Protein AF-A0A0U3G9G5-F1 (afdb_monomer)

Foldseek 3Di:
DVCLVVDAADPVCNPPPPGDHDDRDDPCPCVPPQLAAAEEEEEPDDLQPLADPVLVVVLVVVVVVSVVSHYHYDYDHQPPSVLPVQLCLLQVLLVVLVVCVVCCVVPVVVDDPVVSVSSVVNVVRDPVSNVVSVVVVVVSVVVVVVVCVVGVYYRGGPDRYDDDPPVPDPD

InterPro domains:
  IPR000120 Amidase [PTHR11895] (2-165)
  IPR023631 Amidase signature domain [PF01425] (2-165)
  IPR036928 Amidase signature (AS) superfamily [G3DSA:3.90.1300.10] (1-169)
  IPR036928 Amidase signature (AS) superfamily [SSF75304] (2-167)

Mean predicted aligned error: 5.47 Å

Organism: NCBI:txid446860

pLDDT: mean 92.24, std 8.09, range [50.88, 98.44]

Solvent-accessible surface area (backbone atoms only — not comparable to full-atom values): 10074 Å² total; per-residue (Å²): 112,69,64,53,74,67,60,56,46,50,84,89,49,84,80,43,92,88,46,61,90,53,82,76,69,72,77,66,72,67,76,85,58,74,55,56,66,40,32,38,20,34,55,78,39,75,66,58,51,89,39,35,69,68,58,50,51,50,50,52,52,50,51,49,55,43,43,75,54,42,24,40,81,37,84,36,70,64,60,68,58,92,47,47,66,61,27,48,50,39,44,51,27,33,52,49,19,67,72,42,48,65,53,55,73,76,49,53,83,80,50,55,73,68,62,45,53,48,35,55,54,13,71,69,58,47,72,67,54,36,54,48,20,54,51,48,51,52,51,41,52,55,45,48,54,53,54,56,71,76,20,80,47,76,58,73,62,93,59,47,59,78,92,71,60,84,90,68,66,85,125

Nearest PDB structures (foldseek):
  4wj3-assembly2_D  TM=8.797E-01  e=1.019E-05  Pseudomonas aeruginosa PAO1
  2dc0-assembly1_B  TM=9.244E-01  e=9.983E-05  Thermus thermophilus
  2df4-assembly1_A  TM=8.812E-01  e=1.278E-04  Staphylococcus aureus
  1obi-assembly1_B  TM=7.874E-01  e=1.062E-04  Bradyrhizobium japonicum
  1obl-assembly1_B  TM=7.885E-01  e=1.968E-04  Bradyrhizobium japonicum

Secondary structure (DSSP, 8-state):
-HHHHH-S--TT-TT-TTS-------TTTTTTS--TT-EEEEESSSSSTT--HHHHHHHHHHHHHHHHTT-EEEEE--TTGGGHHHHHHHHHHHHHHHHHHHHHHH-GGGS-HHHHHHHHHHHHS-HHHHHHHHHHHHHHHHHHHHHHHH-SEE---SSSS-PPPGGG---

Structure (mmCIF, N/CA/C/O backbone):
dat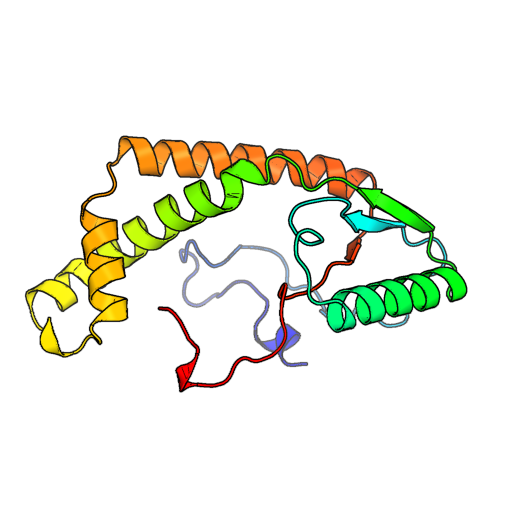a_AF-A0A0U3G9G5-F1
#
_entry.id   AF-A0A0U3G9G5-F1
#
loop_
_atom_site.group_PDB
_atom_site.id
_atom_site.type_symbol
_atom_site.label_atom_id
_atom_site.label_alt_id
_atom_site.label_comp_id
_atom_site.label_asym_id
_atom_site.label_entity_id
_atom_site.label_seq_id
_atom_site.pdbx_PDB_ins_code
_atom_site.Cartn_x
_atom_site.Cartn_y
_atom_site.Cartn_z
_atom_site.occupancy
_atom_site.B_iso_or_equiv
_atom_site.auth_seq_id
_atom_site.auth_comp_id
_atom_site.auth_asym_id
_atom_site.auth_atom_id
_atom_site.pdbx_PDB_model_num
ATOM 1 N N . MET A 1 1 ? -13.115 17.650 -4.824 1.00 71.31 1 MET A N 1
ATOM 2 C CA . MET A 1 1 ? -12.919 18.589 -5.952 1.00 71.31 1 MET A CA 1
ATOM 3 C C . MET A 1 1 ? -11.986 18.020 -7.014 1.00 71.31 1 MET A C 1
ATOM 5 O O . MET A 1 1 ? -12.471 17.806 -8.109 1.00 71.31 1 MET A O 1
ATOM 9 N N . VAL A 1 2 ? -10.709 17.710 -6.731 1.00 88.50 2 VAL A N 1
ATOM 10 C CA . VAL A 1 2 ? -9.827 17.088 -7.751 1.00 88.50 2 VAL A CA 1
ATOM 11 C C . VAL A 1 2 ? -10.194 15.624 -8.023 1.00 88.50 2 VAL A C 1
ATOM 13 O O . VAL A 1 2 ? -10.346 15.254 -9.179 1.00 88.50 2 VAL A O 1
ATOM 16 N N . LEU A 1 3 ? -10.434 14.815 -6.980 1.00 86.31 3 LEU A N 1
ATOM 17 C CA . LEU A 1 3 ? -10.861 13.415 -7.145 1.00 86.31 3 LEU A CA 1
ATOM 18 C C . LEU A 1 3 ? -12.133 13.293 -8.001 1.00 86.31 3 LEU A C 1
ATOM 20 O O . LEU A 1 3 ? -12.182 12.461 -8.892 1.00 86.31 3 LEU A O 1
ATOM 24 N N . THR A 1 4 ? -13.116 14.171 -7.787 1.00 85.12 4 THR A N 1
ATOM 25 C CA . THR A 1 4 ? -14.368 14.233 -8.562 1.00 85.12 4 THR A CA 1
ATOM 26 C C . THR A 1 4 ? -14.140 14.471 -10.055 1.00 85.12 4 THR A C 1
ATOM 28 O O . THR A 1 4 ? -14.933 14.022 -10.865 1.00 85.12 4 THR A O 1
ATOM 31 N N . ALA A 1 5 ? -13.077 15.191 -10.421 1.00 85.25 5 ALA A N 1
ATOM 32 C CA . ALA A 1 5 ? -12.756 15.484 -11.815 1.00 85.25 5 ALA A CA 1
ATOM 33 C C . ALA A 1 5 ? -11.944 14.369 -12.499 1.00 85.25 5 ALA A C 1
ATOM 35 O O . ALA A 1 5 ? -11.884 14.338 -13.723 1.00 85.25 5 ALA A O 1
ATOM 36 N N . LEU A 1 6 ? -11.284 13.503 -11.719 1.00 86.44 6 LEU A N 1
ATOM 37 C CA . LEU A 1 6 ? -10.429 12.418 -12.218 1.00 86.44 6 LEU A CA 1
ATOM 38 C C . LEU A 1 6 ? -11.108 11.045 -12.166 1.00 86.44 6 LEU A C 1
ATOM 40 O O . LEU A 1 6 ? -10.738 10.159 -12.929 1.00 86.44 6 LEU A O 1
ATOM 44 N N . ALA A 1 7 ? -12.037 10.842 -11.231 1.00 86.00 7 ALA A N 1
ATOM 45 C CA . ALA A 1 7 ? -12.759 9.589 -11.076 1.00 86.00 7 ALA A CA 1
ATOM 46 C C . ALA A 1 7 ? -13.803 9.420 -12.186 1.00 86.00 7 ALA A C 1
ATOM 48 O O . ALA A 1 7 ? -14.450 10.386 -12.578 1.00 86.00 7 ALA A O 1
ATOM 49 N N . GLY A 1 8 ? -13.980 8.180 -12.634 1.00 84.31 8 GLY A N 1
ATOM 50 C CA . GLY A 1 8 ? -14.933 7.809 -13.676 1.00 84.31 8 GLY A CA 1
ATOM 51 C C . GLY A 1 8 ? -14.285 6.922 -14.731 1.00 84.31 8 GLY A C 1
ATOM 52 O O . GLY A 1 8 ? -13.058 6.798 -14.794 1.00 84.31 8 GLY A O 1
ATOM 53 N N . HIS A 1 9 ? -15.113 6.262 -15.532 1.00 87.94 9 HIS A N 1
ATOM 54 C CA . HIS A 1 9 ? -14.643 5.516 -16.698 1.00 87.94 9 HIS A CA 1
ATOM 55 C C . HIS A 1 9 ? -14.131 6.499 -17.765 1.00 87.94 9 HIS A C 1
ATOM 57 O O . HIS A 1 9 ? -14.749 7.544 -17.952 1.00 87.94 9 HIS A O 1
ATOM 63 N N . ASP A 1 10 ? -13.029 6.198 -18.470 1.00 87.88 10 ASP A N 1
ATOM 64 C CA . ASP A 1 10 ? -12.568 7.053 -19.576 1.00 87.88 10 ASP A CA 1
ATOM 65 C C . ASP A 1 10 ? -13.352 6.701 -20.850 1.00 87.88 10 ASP A C 1
ATOM 67 O O . ASP A 1 10 ? -13.059 5.691 -21.497 1.00 87.88 10 ASP A O 1
ATOM 71 N N . PRO A 1 11 ? -14.320 7.533 -21.280 1.00 83.94 11 PRO A N 1
ATOM 72 C CA . PRO A 1 11 ? -15.117 7.232 -22.463 1.00 83.94 11 PRO A CA 1
ATOM 73 C C . PRO A 1 11 ? -14.302 7.309 -23.763 1.00 83.94 11 PRO A C 1
ATOM 75 O O . PRO A 1 11 ? -14.791 6.893 -24.814 1.00 83.94 11 PRO A O 1
ATOM 78 N N . ARG A 1 12 ? -13.089 7.880 -23.732 1.00 88.50 12 ARG A N 1
ATOM 79 C CA . ARG A 1 12 ? -12.217 8.009 -24.909 1.00 88.50 12 ARG A CA 1
ATOM 80 C C . ARG A 1 12 ? -11.388 6.758 -25.157 1.00 88.50 12 ARG A C 1
ATOM 82 O O . ARG A 1 12 ? -10.991 6.545 -26.302 1.00 88.50 12 ARG A O 1
ATOM 89 N N . ASP A 1 13 ? -11.183 5.928 -24.136 1.00 85.88 13 ASP A N 1
ATOM 90 C CA . ASP A 1 13 ? -10.605 4.595 -24.288 1.00 85.88 13 ASP A CA 1
ATOM 91 C C . ASP A 1 13 ? -11.409 3.537 -23.513 1.00 85.88 13 ASP A C 1
ATOM 93 O O . ASP A 1 13 ? -10.987 3.058 -22.460 1.00 85.88 13 ASP A O 1
ATOM 97 N N . PRO A 1 14 ? -12.561 3.100 -24.058 1.00 80.50 14 PRO A N 1
ATOM 98 C CA . PRO A 1 14 ? -13.429 2.123 -23.397 1.00 80.50 14 PRO A CA 1
ATOM 99 C C . PRO A 1 14 ? -12.802 0.735 -23.199 1.00 80.50 14 PRO A C 1
ATOM 101 O O . PRO A 1 14 ? -13.430 -0.151 -22.624 1.00 80.50 14 PRO A O 1
ATOM 104 N N . ARG A 1 15 ? -11.607 0.493 -23.753 1.00 83.19 15 ARG A N 1
ATOM 105 C CA . ARG A 1 15 ? -10.889 -0.782 -23.641 1.00 83.19 15 ARG A CA 1
ATOM 106 C C . ARG A 1 15 ? -9.643 -0.670 -22.772 1.00 83.19 15 ARG A C 1
ATOM 108 O O . ARG A 1 15 ? -8.914 -1.659 -22.692 1.00 83.19 15 ARG A O 1
ATOM 115 N N . ASP A 1 16 ? -9.404 0.481 -22.146 1.00 85.25 16 ASP A N 1
ATOM 116 C CA . ASP A 1 16 ? -8.305 0.645 -21.208 1.00 85.25 16 ASP A CA 1
ATOM 117 C C . ASP A 1 16 ? -8.488 -0.335 -20.033 1.00 85.25 16 ASP A C 1
ATOM 119 O O . ASP A 1 16 ? -9.431 -0.192 -19.250 1.00 85.25 16 ASP A O 1
ATOM 123 N N . PRO A 1 17 ? -7.604 -1.338 -19.871 1.00 80.38 17 PRO A N 1
ATOM 124 C CA . PRO A 1 17 ? -7.704 -2.294 -18.773 1.00 80.38 17 PRO A CA 1
ATOM 125 C C . PRO A 1 17 ? -7.494 -1.651 -17.391 1.00 80.38 17 PRO A C 1
ATOM 127 O O . PRO A 1 17 ? -7.803 -2.287 -16.381 1.00 80.38 17 PRO A O 1
ATOM 130 N N . ALA A 1 18 ? -6.970 -0.422 -17.327 1.00 83.00 18 ALA A N 1
ATOM 131 C CA . ALA A 1 18 ? -6.841 0.363 -16.103 1.00 83.00 18 ALA A CA 1
ATOM 132 C C . ALA A 1 18 ? -8.081 1.227 -15.799 1.00 83.00 18 ALA A C 1
ATOM 134 O O . ALA A 1 18 ? -8.193 1.750 -14.687 1.00 83.00 18 ALA A O 1
ATOM 135 N N . SER A 1 19 ? -9.036 1.338 -16.730 1.00 88.25 19 SER A N 1
ATOM 136 C CA . SER A 1 19 ? -10.287 2.071 -16.539 1.00 88.25 19 SER A CA 1
ATOM 137 C C . SER A 1 19 ? -11.436 1.116 -16.221 1.00 88.25 19 SER A C 1
ATOM 139 O O . SER A 1 19 ? -11.881 0.327 -17.052 1.00 88.25 19 SER A O 1
ATOM 141 N N . VAL A 1 20 ? -11.942 1.179 -14.991 1.00 86.62 20 VAL A N 1
ATOM 142 C CA . VAL A 1 20 ? -13.070 0.339 -14.570 1.00 86.62 20 VAL A CA 1
ATOM 143 C C . VAL A 1 20 ? -14.378 0.975 -15.031 1.00 86.62 20 VAL A C 1
ATOM 145 O O . VAL A 1 20 ? -14.689 2.095 -14.631 1.00 86.62 20 VAL A O 1
ATOM 148 N N . ASP A 1 21 ? -15.165 0.230 -15.808 1.00 85.94 21 ASP A N 1
ATOM 149 C CA . ASP A 1 21 ? -16.530 0.606 -16.185 1.00 85.94 21 ASP A CA 1
ATOM 150 C C . ASP A 1 21 ? -17.465 0.486 -14.969 1.00 85.94 21 ASP A C 1
ATOM 152 O O . ASP A 1 21 ? -18.030 -0.571 -14.667 1.00 85.94 21 ASP A O 1
ATOM 156 N N . ARG A 1 22 ? -17.542 1.571 -14.195 1.00 82.94 22 ARG A N 1
ATOM 157 C CA . ARG A 1 22 ? -18.424 1.721 -13.036 1.00 82.94 22 ARG A CA 1
ATOM 158 C C . ARG A 1 22 ? -19.088 3.100 -13.070 1.00 82.94 22 ARG A C 1
ATOM 160 O O . ARG A 1 22 ? -18.471 4.037 -13.573 1.00 82.94 22 ARG A O 1
ATOM 167 N N . PRO A 1 23 ? -20.301 3.248 -12.511 1.00 80.75 23 PRO A N 1
ATOM 168 C CA . PRO A 1 23 ? -20.962 4.544 -12.436 1.00 80.75 23 PRO A CA 1
ATOM 169 C C . PRO A 1 23 ? -20.102 5.575 -11.702 1.00 80.75 23 PRO A C 1
ATOM 171 O O . PRO A 1 23 ? -19.429 5.236 -10.723 1.00 80.75 23 PRO A O 1
ATOM 174 N N . ASP A 1 24 ? -20.176 6.829 -12.143 1.00 77.06 24 ASP A N 1
ATOM 175 C CA . ASP A 1 24 ? -19.546 7.938 -11.436 1.00 77.06 24 ASP A CA 1
ATOM 176 C C . ASP A 1 24 ? -20.151 8.072 -10.035 1.00 77.06 24 ASP A C 1
ATOM 178 O O . ASP A 1 24 ? -21.369 8.157 -9.855 1.00 77.06 24 ASP A O 1
ATOM 182 N N . GLU A 1 25 ? -19.281 8.095 -9.030 1.00 74.06 25 GLU A N 1
ATOM 183 C CA . GLU A 1 25 ? -19.653 8.312 -7.637 1.00 74.06 25 GLU A CA 1
ATOM 184 C C . GLU A 1 25 ? -19.276 9.733 -7.226 1.00 74.06 25 GLU A C 1
ATOM 186 O O . GLU A 1 25 ? -18.143 10.184 -7.427 1.00 74.06 25 GLU A O 1
ATOM 191 N N . GLU A 1 26 ? -20.210 10.444 -6.596 1.00 80.94 26 GLU A N 1
ATOM 192 C CA . GLU A 1 26 ? -19.920 11.753 -6.029 1.00 80.94 26 GLU A CA 1
ATOM 193 C C . GLU A 1 26 ? -18.977 11.592 -4.826 1.00 80.94 26 GLU A C 1
ATOM 195 O O . GLU A 1 26 ? -19.357 11.167 -3.738 1.00 80.94 26 GLU A O 1
ATOM 200 N N . SER A 1 27 ? -17.709 11.963 -5.011 1.00 79.25 27 SER A N 1
ATOM 201 C CA . SER A 1 27 ? -16.648 11.737 -4.018 1.00 79.25 27 SER A CA 1
ATOM 202 C C . SER A 1 27 ? -16.823 12.503 -2.695 1.00 79.25 27 SER A C 1
ATOM 204 O O . SER A 1 27 ? -15.984 12.394 -1.805 1.00 79.25 27 SER A O 1
ATOM 206 N N . THR A 1 28 ? -17.831 13.372 -2.596 1.00 82.12 28 THR A N 1
ATOM 207 C CA . THR A 1 28 ? -18.166 14.165 -1.403 1.00 82.12 28 THR A CA 1
ATOM 208 C C . THR A 1 28 ? -19.354 13.601 -0.631 1.00 82.12 28 THR A C 1
ATOM 210 O O . THR A 1 28 ? -19.647 14.081 0.468 1.00 82.12 28 THR A O 1
ATOM 213 N N . THR A 1 29 ? -20.037 12.585 -1.167 1.00 80.62 29 THR A N 1
ATOM 214 C CA . THR A 1 29 ? -21.111 11.900 -0.451 1.00 80.62 29 THR A CA 1
ATOM 215 C C . THR A 1 29 ? -20.571 11.333 0.863 1.00 80.62 29 THR A C 1
ATOM 217 O O . THR A 1 29 ? -19.557 10.644 0.893 1.00 80.62 29 THR A O 1
ATOM 220 N N . GLY A 1 30 ? -21.242 11.640 1.974 1.00 76.81 30 GLY A N 1
ATOM 221 C CA . GLY A 1 30 ? -20.891 11.097 3.287 1.00 76.81 30 GLY A CA 1
ATOM 222 C C . GLY A 1 30 ? -19.836 11.875 4.084 1.00 76.81 30 GLY A C 1
ATOM 223 O O . GLY A 1 30 ? -19.617 11.535 5.240 1.00 76.81 30 GLY A O 1
ATOM 224 N N . LEU A 1 31 ? -19.243 12.955 3.555 1.00 80.00 31 LEU A N 1
ATOM 225 C CA . LEU A 1 31 ? -18.229 13.743 4.289 1.00 80.00 31 LEU A CA 1
ATOM 226 C C . LEU A 1 31 ? -18.744 14.384 5.591 1.00 80.00 31 LEU A C 1
ATOM 228 O O . LEU A 1 31 ? -17.955 14.691 6.478 1.00 80.00 31 LEU A O 1
ATOM 232 N N . ALA A 1 32 ? -20.057 14.596 5.705 1.00 78.75 32 ALA A N 1
ATOM 233 C CA . ALA A 1 32 ? -20.698 15.131 6.908 1.00 78.75 32 ALA A CA 1
ATOM 234 C C . ALA A 1 32 ? -21.192 14.038 7.878 1.00 78.75 32 ALA A C 1
ATOM 236 O O . ALA A 1 32 ? -21.811 14.354 8.894 1.00 78.75 32 ALA A O 1
ATOM 237 N N . VAL A 1 33 ? -20.976 12.756 7.562 1.00 80.06 33 VAL A N 1
ATOM 238 C CA . VAL A 1 33 ? -21.407 11.645 8.417 1.00 80.06 33 VAL A CA 1
ATOM 239 C C . VAL A 1 33 ? -20.453 11.534 9.602 1.00 80.06 33 VAL A C 1
ATOM 241 O O . VAL A 1 33 ? -19.237 11.466 9.438 1.00 80.06 33 VAL A O 1
ATOM 244 N N . ALA A 1 34 ? -21.015 11.526 10.810 1.00 85.75 34 ALA A N 1
ATOM 245 C CA . ALA A 1 34 ? -20.243 11.355 12.032 1.00 85.75 34 ALA A CA 1
ATOM 246 C C . ALA A 1 34 ? -19.585 9.967 12.080 1.00 85.75 34 ALA A C 1
ATOM 248 O O . ALA A 1 34 ? -20.184 8.971 11.685 1.00 85.75 34 ALA A O 1
ATOM 249 N N . VAL A 1 35 ? -18.383 9.889 12.652 1.00 93.00 35 VAL A N 1
ATOM 250 C CA . VAL A 1 35 ? -17.626 8.631 12.811 1.00 93.00 35 VAL A CA 1
ATOM 251 C C . VAL A 1 35 ? -18.119 7.763 13.980 1.00 93.00 35 VAL A C 1
ATOM 253 O O . VAL A 1 35 ? -17.541 6.717 14.273 1.00 93.00 35 VAL A O 1
ATOM 256 N N . GLN A 1 36 ? -19.200 8.173 14.6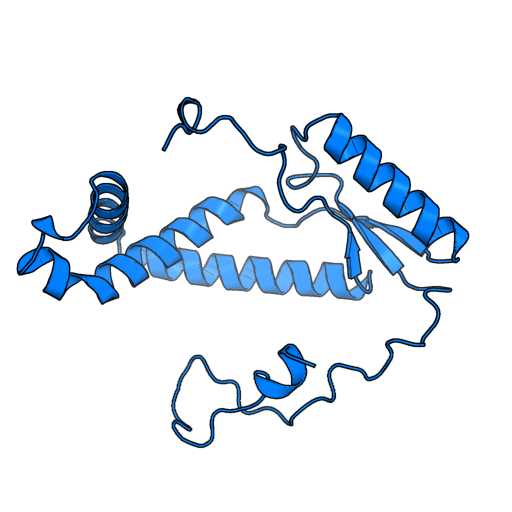49 1.00 95.81 36 GLN A N 1
ATOM 257 C CA . GLN A 1 36 ? -19.816 7.435 15.747 1.00 95.81 36 GLN A CA 1
ATOM 258 C C . GLN A 1 36 ? -20.191 6.015 15.297 1.00 95.81 36 GLN A C 1
ATOM 260 O O . GLN A 1 36 ? -20.998 5.822 14.391 1.00 95.81 36 GLN A O 1
ATOM 265 N N . GLY A 1 37 ? -19.650 5.009 15.981 1.00 95.44 37 GLY A N 1
ATOM 266 C CA . GLY A 1 37 ? -19.891 3.596 15.700 1.00 95.44 37 GLY A CA 1
ATOM 267 C C . GLY A 1 37 ? -19.044 3.000 14.572 1.00 95.44 37 GLY A C 1
ATOM 268 O O . GLY A 1 37 ? -19.080 1.779 14.423 1.00 95.44 37 GLY A O 1
ATOM 269 N N . LEU A 1 38 ? -18.262 3.808 13.842 1.00 96.62 38 LEU A N 1
ATOM 270 C CA . LEU A 1 38 ? -17.353 3.345 12.789 1.00 96.62 38 LEU A CA 1
ATOM 271 C C . LEU A 1 38 ? -16.328 2.364 13.368 1.00 96.62 38 LEU A C 1
ATOM 273 O O . LEU A 1 38 ? -15.715 2.649 14.394 1.00 96.62 38 LEU A O 1
ATOM 277 N N . ARG A 1 39 ? -16.125 1.213 12.731 1.00 98.00 39 ARG A N 1
ATOM 278 C CA . ARG A 1 39 ? -15.145 0.208 13.156 1.00 98.00 39 ARG A CA 1
ATOM 279 C C . ARG A 1 39 ? -13.795 0.536 12.526 1.00 98.00 39 ARG A C 1
ATOM 281 O O . ARG A 1 39 ? -13.603 0.337 11.328 1.00 98.00 39 ARG A O 1
ATOM 288 N N . VAL A 1 40 ? -12.869 1.042 13.328 1.00 98.31 40 VAL A N 1
ATOM 289 C CA . VAL A 1 40 ? -11.522 1.425 12.892 1.00 98.31 40 VAL A CA 1
ATOM 290 C C . VAL A 1 40 ? -10.556 0.303 13.252 1.00 98.31 40 VAL A C 1
ATOM 292 O O . VAL A 1 40 ? -10.270 0.077 14.428 1.00 98.31 40 VAL A O 1
ATOM 295 N N . GLY A 1 41 ? -10.074 -0.402 12.233 1.00 97.94 41 GLY A N 1
ATOM 296 C CA . GLY A 1 41 ? -9.046 -1.426 12.350 1.00 97.94 41 GLY A CA 1
ATOM 297 C C . GLY A 1 41 ? -7.679 -0.812 12.619 1.00 97.94 41 GLY A C 1
ATOM 298 O O . GLY A 1 41 ? -7.247 0.049 11.857 1.00 97.94 41 GLY A O 1
ATOM 299 N N . VAL A 1 42 ? -6.985 -1.259 13.661 1.00 96.88 42 VAL A N 1
ATOM 300 C CA . VAL A 1 42 ? -5.602 -0.854 13.955 1.00 96.88 42 VAL A CA 1
ATOM 301 C C . VAL A 1 42 ? -4.707 -2.089 13.852 1.00 96.88 42 VAL A C 1
ATOM 303 O O . VAL A 1 42 ? -4.897 -3.014 14.647 1.00 96.88 42 VAL A O 1
ATOM 306 N N . PRO A 1 43 ? -3.797 -2.148 12.862 1.00 95.19 43 PRO A N 1
ATOM 307 C CA . PRO A 1 43 ? -2.910 -3.286 12.672 1.00 95.19 43 PRO A CA 1
ATOM 308 C C . PRO A 1 43 ? -1.991 -3.527 13.869 1.00 95.19 43 PRO A C 1
ATOM 310 O O . PRO A 1 43 ? -1.522 -2.569 14.479 1.00 95.19 43 PRO A O 1
ATOM 313 N N . ASP A 1 44 ? -1.723 -4.793 14.180 1.00 93.00 44 ASP A N 1
ATOM 314 C CA . ASP A 1 44 ? -0.793 -5.217 15.234 1.00 93.00 44 ASP A CA 1
ATOM 315 C C . ASP A 1 44 ? 0.545 -5.761 14.707 1.00 93.00 44 ASP A C 1
ATOM 317 O O . ASP A 1 44 ? 1.401 -6.162 15.494 1.00 93.00 44 ASP A O 1
ATOM 321 N N . ASN A 1 45 ? 0.730 -5.766 13.386 1.00 93.75 45 ASN A N 1
ATOM 322 C CA . ASN A 1 45 ? 1.920 -6.258 12.703 1.00 93.75 45 ASN A CA 1
ATOM 323 C C . ASN A 1 45 ? 2.226 -5.450 11.433 1.00 93.75 45 ASN A C 1
ATOM 325 O O . ASN A 1 45 ? 1.385 -4.703 10.924 1.00 93.75 45 ASN A O 1
ATOM 329 N N . TYR A 1 46 ? 3.402 -5.705 10.859 1.00 88.12 46 TYR A N 1
ATOM 330 C CA . TYR A 1 46 ? 3.898 -5.258 9.555 1.00 88.12 46 TYR A CA 1
ATOM 331 C C . TYR A 1 46 ? 3.969 -3.740 9.360 1.00 88.12 46 TYR A C 1
ATOM 333 O O . TYR A 1 46 ? 5.055 -3.188 9.245 1.00 88.12 46 TYR A O 1
ATOM 341 N N . VAL A 1 47 ? 2.829 -3.050 9.325 1.00 82.19 47 VAL A N 1
ATOM 342 C CA . VAL A 1 47 ? 2.772 -1.584 9.207 1.00 82.19 47 VAL A CA 1
ATOM 343 C C . VAL A 1 47 ? 3.041 -0.875 10.533 1.00 82.19 47 VAL A C 1
ATOM 345 O O . VAL A 1 47 ? 3.241 0.333 10.545 1.00 82.19 47 VAL A O 1
ATOM 348 N N . THR A 1 48 ? 3.029 -1.608 11.645 1.00 84.31 48 THR A N 1
ATOM 349 C CA . THR A 1 48 ? 3.379 -1.108 12.982 1.00 84.31 48 THR A CA 1
ATOM 350 C C . THR A 1 48 ? 4.713 -1.646 13.495 1.00 84.31 48 THR A C 1
ATOM 352 O O . THR A 1 48 ? 5.132 -1.266 14.587 1.00 84.31 48 THR A O 1
ATOM 355 N N . ASP A 1 49 ? 5.384 -2.498 12.717 1.00 87.44 49 ASP A N 1
ATOM 356 C CA . ASP A 1 49 ? 6.687 -3.058 13.073 1.00 87.44 49 ASP A CA 1
ATOM 357 C C . ASP A 1 49 ? 7.790 -2.041 12.753 1.00 87.44 49 ASP A C 1
ATOM 359 O O . ASP A 1 49 ? 7.764 -1.402 11.701 1.00 87.44 49 ASP A O 1
ATOM 363 N N . ASP A 1 50 ? 8.749 -1.882 13.669 1.00 87.75 50 ASP A N 1
ATOM 364 C CA . ASP A 1 50 ? 9.924 -1.008 13.513 1.00 87.75 50 ASP A CA 1
ATOM 365 C C . ASP A 1 50 ? 9.598 0.441 13.084 1.00 87.75 50 ASP A C 1
ATOM 367 O O . ASP A 1 50 ? 10.372 1.099 12.385 1.00 87.75 50 ASP A O 1
ATOM 371 N N . VAL A 1 51 ? 8.443 0.956 13.520 1.00 91.44 51 VAL A N 1
ATOM 372 C CA . VAL A 1 51 ? 8.009 2.331 13.247 1.00 91.44 51 VAL A CA 1
ATOM 373 C C . VAL A 1 51 ? 8.707 3.310 14.188 1.00 91.44 51 VAL A C 1
ATOM 375 O O . VAL A 1 51 ? 8.823 3.074 15.393 1.00 91.44 51 VAL A O 1
ATOM 378 N N . ASP A 1 52 ? 9.127 4.449 13.641 1.00 93.44 52 ASP A N 1
ATOM 379 C CA . ASP A 1 52 ? 9.697 5.562 14.387 1.00 93.44 52 ASP A CA 1
ATOM 380 C C . ASP A 1 52 ? 8.793 5.950 15.579 1.00 93.44 52 ASP A C 1
ATOM 382 O O . ASP A 1 52 ? 7.576 6.110 15.404 1.00 93.44 52 ASP A O 1
ATOM 386 N N . PRO A 1 53 ? 9.349 6.139 16.793 1.00 93.25 53 PRO A N 1
ATOM 387 C CA . PRO A 1 53 ? 8.556 6.414 17.989 1.00 93.25 53 PRO A CA 1
ATOM 388 C C . PRO A 1 53 ? 7.627 7.627 17.865 1.00 93.25 53 PRO A C 1
ATOM 390 O O . PRO A 1 53 ? 6.540 7.628 18.446 1.00 93.25 53 PRO A O 1
ATOM 393 N N . GLN A 1 54 ? 8.020 8.656 17.108 1.00 91.94 54 GLN A N 1
ATOM 394 C CA . GLN A 1 54 ? 7.183 9.829 16.876 1.00 91.94 54 GLN A CA 1
ATOM 395 C C . GLN A 1 54 ? 5.994 9.488 15.969 1.00 91.94 54 GLN A C 1
ATOM 397 O O . GLN A 1 54 ? 4.873 9.924 16.239 1.00 91.94 54 GLN A O 1
ATOM 402 N N . GLY A 1 55 ? 6.219 8.683 14.926 1.00 91.81 55 GLY A N 1
ATOM 403 C CA . GLY A 1 55 ? 5.158 8.165 14.059 1.00 91.81 55 GLY A CA 1
ATOM 404 C C . GLY A 1 55 ? 4.173 7.283 14.827 1.00 91.81 55 GLY A C 1
ATOM 405 O O . GLY A 1 55 ? 2.961 7.489 14.744 1.00 91.81 55 GLY A O 1
ATOM 406 N N . ALA A 1 56 ? 4.686 6.367 15.652 1.00 92.31 56 ALA A N 1
ATOM 407 C CA . ALA A 1 56 ? 3.871 5.509 16.508 1.00 92.31 56 ALA A CA 1
ATOM 408 C C . ALA A 1 56 ? 3.019 6.323 17.501 1.00 92.31 56 ALA A C 1
ATOM 410 O O . ALA A 1 56 ? 1.820 6.073 17.646 1.00 92.31 56 ALA A O 1
ATOM 411 N N . ALA A 1 57 ? 3.601 7.346 18.136 1.00 93.38 57 ALA A N 1
ATOM 412 C CA . ALA A 1 57 ? 2.875 8.242 19.035 1.00 93.38 57 ALA A CA 1
ATOM 413 C C . ALA A 1 57 ? 1.784 9.052 18.310 1.00 93.38 57 ALA A C 1
ATOM 415 O O . ALA A 1 57 ? 0.689 9.226 18.846 1.00 93.38 57 ALA A O 1
ATOM 416 N N . ALA A 1 58 ? 2.047 9.519 17.085 1.00 93.25 58 ALA A N 1
ATOM 417 C CA . ALA A 1 58 ? 1.060 10.238 16.279 1.00 93.25 58 ALA A CA 1
ATOM 418 C C . ALA A 1 58 ? -0.129 9.344 15.890 1.00 93.25 58 ALA A C 1
ATOM 420 O O . ALA A 1 58 ? -1.281 9.770 15.995 1.00 93.25 58 ALA A O 1
ATOM 421 N N . VAL A 1 59 ? 0.137 8.094 15.501 1.00 94.00 59 VAL A N 1
ATOM 422 C CA . VAL A 1 59 ? -0.900 7.090 15.218 1.00 94.00 59 VAL A CA 1
ATOM 423 C C . VAL A 1 59 ? -1.726 6.799 16.469 1.00 94.00 59 VAL A C 1
ATOM 425 O O . VAL A 1 59 ? -2.953 6.837 16.404 1.00 94.00 59 VAL A O 1
ATOM 428 N N . ALA A 1 60 ? -1.082 6.590 17.620 1.00 94.44 60 ALA A N 1
ATOM 429 C CA . ALA A 1 60 ? -1.781 6.392 18.888 1.00 94.44 60 ALA A CA 1
ATOM 430 C C . ALA A 1 60 ? -2.679 7.591 19.245 1.00 94.44 60 ALA A C 1
ATOM 432 O O . ALA A 1 60 ? -3.836 7.406 19.616 1.00 94.44 60 ALA A O 1
ATOM 433 N N . GLY A 1 61 ? -2.194 8.822 19.051 1.00 97.25 61 GLY A N 1
ATOM 434 C CA . GLY A 1 61 ? -3.000 10.032 19.233 1.00 97.25 61 GLY A CA 1
ATOM 435 C C . GLY A 1 61 ? -4.211 10.091 18.296 1.00 97.25 61 GLY A C 1
ATOM 436 O O . GLY A 1 61 ? -5.313 10.415 18.733 1.00 97.25 61 GLY A O 1
ATOM 437 N N . ALA A 1 62 ? -4.045 9.718 17.024 1.00 96.50 62 ALA A N 1
ATOM 438 C CA . ALA A 1 62 ? -5.157 9.643 16.077 1.00 96.50 62 ALA A CA 1
ATOM 439 C C . ALA A 1 62 ? -6.203 8.594 16.497 1.00 96.50 62 ALA A C 1
ATOM 441 O O . ALA A 1 62 ? -7.402 8.854 16.400 1.00 96.50 62 ALA A O 1
ATOM 442 N N . VAL A 1 63 ? -5.769 7.437 17.010 1.00 97.12 63 VAL A N 1
ATOM 443 C CA . VAL A 1 63 ? -6.666 6.405 17.554 1.00 97.12 63 VAL A CA 1
ATOM 444 C C . VAL A 1 63 ? -7.519 6.956 18.700 1.00 97.12 63 VAL A C 1
ATOM 446 O O . VAL A 1 63 ? -8.726 6.708 18.717 1.00 97.12 63 VAL A O 1
ATOM 449 N N . GLU A 1 64 ? -6.933 7.732 19.621 1.00 98.06 64 GLU A N 1
ATOM 450 C CA . GLU A 1 64 ? -7.694 8.376 20.702 1.00 98.06 64 GLU A CA 1
ATOM 451 C C . GLU A 1 64 ? -8.740 9.357 20.164 1.00 98.06 64 GLU A C 1
ATOM 453 O O . GLU A 1 64 ? -9.895 9.287 20.573 1.00 98.06 64 GLU A O 1
ATOM 458 N N . VAL A 1 65 ? -8.392 10.190 19.177 1.00 97.38 65 VAL A N 1
ATOM 459 C CA . VAL A 1 65 ? -9.343 11.129 18.550 1.00 97.38 65 VAL A CA 1
ATOM 460 C C . VAL A 1 65 ? -10.547 10.394 17.949 1.00 97.38 65 VAL A C 1
ATOM 462 O O . VAL A 1 65 ? -11.692 10.796 18.163 1.00 97.38 65 VAL A O 1
ATOM 465 N N . TYR A 1 66 ? -10.321 9.291 17.227 1.00 97.06 66 TYR A N 1
ATOM 466 C CA . TYR A 1 66 ? -11.420 8.482 16.688 1.00 97.06 66 TYR A CA 1
ATOM 467 C C . TYR A 1 66 ? -12.256 7.835 17.797 1.00 97.06 66 TYR A C 1
ATOM 469 O O . TYR A 1 66 ? -13.485 7.807 17.698 1.00 97.06 66 TYR A O 1
ATOM 477 N N . ARG A 1 67 ? -11.618 7.343 18.866 1.00 97.44 67 ARG A N 1
ATOM 478 C CA . ARG A 1 67 ? -12.313 6.755 20.020 1.00 97.44 67 ARG A CA 1
ATOM 479 C C . ARG A 1 67 ? -13.192 7.783 20.736 1.00 97.44 67 ARG A C 1
ATOM 481 O O . ARG A 1 67 ? -14.344 7.479 21.033 1.00 97.44 67 ARG A O 1
ATOM 488 N N . GLU A 1 68 ? -12.684 8.988 20.980 1.00 97.50 68 GLU A N 1
ATOM 489 C CA . GLU A 1 68 ? -13.426 10.094 21.603 1.00 97.50 68 GLU A CA 1
ATOM 490 C C . GLU A 1 68 ? -14.606 10.556 20.739 1.00 97.50 68 GLU A C 1
ATOM 492 O O . GLU A 1 68 ? -15.681 10.851 21.261 1.00 97.50 68 GLU A O 1
ATOM 497 N N . ALA A 1 69 ? -14.448 10.530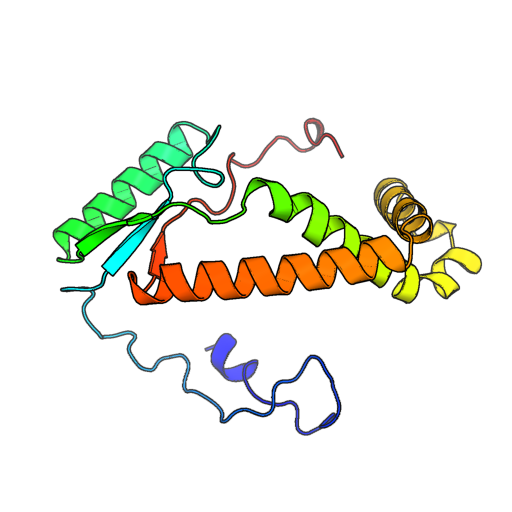 19.413 1.00 96.25 69 ALA A N 1
ATOM 498 C CA . ALA A 1 69 ? -15.528 10.768 18.455 1.00 96.25 69 ALA A CA 1
ATOM 499 C C . ALA A 1 69 ? -16.520 9.585 18.329 1.00 96.25 69 ALA A C 1
ATOM 501 O O . ALA A 1 69 ? -17.445 9.630 17.515 1.00 96.25 69 ALA A O 1
ATOM 502 N N . GLY A 1 70 ? -16.332 8.531 19.132 1.00 97.06 70 GLY A N 1
ATOM 503 C CA . GLY A 1 70 ? -17.242 7.402 19.290 1.00 97.06 70 GLY A CA 1
ATOM 504 C C . GLY A 1 70 ? -17.064 6.262 18.293 1.00 97.06 70 GLY A C 1
ATOM 505 O O . GLY A 1 70 ? -17.954 5.411 18.182 1.00 97.06 70 GLY A O 1
ATOM 506 N N . ALA A 1 71 ? -15.941 6.214 17.576 1.00 98.06 71 ALA A N 1
ATOM 507 C CA . ALA A 1 71 ? -15.564 5.059 16.773 1.00 98.06 71 ALA A CA 1
ATOM 508 C C . ALA A 1 71 ? -15.212 3.849 17.662 1.00 98.06 71 ALA A C 1
ATOM 510 O O . ALA A 1 71 ? -14.763 3.975 18.804 1.00 98.06 71 ALA A O 1
ATOM 511 N N . ARG A 1 72 ? -15.394 2.644 17.124 1.00 98.19 72 ARG A N 1
ATOM 512 C CA . ARG A 1 72 ? -15.000 1.378 17.746 1.00 98.19 72 ARG A CA 1
ATOM 513 C C . ARG A 1 72 ? -13.622 0.983 17.237 1.00 98.19 72 ARG A C 1
ATOM 515 O O . ARG A 1 72 ? -13.476 0.651 16.066 1.00 98.19 72 ARG A O 1
ATOM 522 N N . ILE A 1 73 ? -12.628 0.991 18.117 1.00 98.06 73 ILE A N 1
ATOM 523 C CA . ILE A 1 73 ? -11.265 0.580 17.769 1.00 98.06 73 ILE A CA 1
ATOM 524 C C . ILE A 1 73 ? -11.170 -0.946 17.827 1.00 98.06 73 ILE A C 1
ATOM 526 O O . ILE A 1 73 ? -11.480 -1.544 18.858 1.00 98.06 73 ILE A O 1
ATOM 530 N N . VAL A 1 74 ? -10.757 -1.564 16.724 1.00 98.00 74 VAL A N 1
ATOM 531 C CA . VAL A 1 74 ? -10.677 -3.018 16.556 1.00 98.00 74 VAL A CA 1
ATOM 532 C C . VAL A 1 74 ? -9.230 -3.387 16.216 1.00 98.00 74 VAL A C 1
ATOM 534 O O . VAL A 1 74 ? -8.727 -2.928 15.194 1.00 98.00 74 VAL A O 1
ATOM 537 N N . PRO A 1 75 ? -8.531 -4.192 17.031 1.00 96.69 75 PRO A N 1
ATOM 538 C CA . PRO A 1 75 ? -7.237 -4.740 16.636 1.00 96.69 75 PRO A CA 1
ATOM 539 C C . PRO A 1 75 ? -7.400 -5.625 15.397 1.00 96.69 75 PRO A C 1
ATOM 541 O O . PRO A 1 75 ? -8.314 -6.449 15.352 1.00 96.69 75 PRO A O 1
ATOM 544 N N . VAL A 1 76 ? -6.534 -5.461 14.400 1.00 97.06 76 VAL A N 1
ATOM 545 C CA . VAL A 1 76 ? -6.514 -6.309 13.200 1.00 97.06 76 VAL A CA 1
ATOM 546 C C . VAL A 1 76 ? -5.096 -6.784 12.921 1.00 97.06 76 VAL A C 1
ATOM 548 O O . VAL A 1 76 ? -4.139 -6.117 13.281 1.00 97.06 76 VAL A O 1
ATOM 551 N N . THR A 1 77 ? -4.953 -7.903 12.221 1.00 96.25 77 THR A N 1
ATOM 552 C CA . THR A 1 77 ? -3.651 -8.377 11.736 1.00 96.25 77 THR A CA 1
ATOM 553 C C . THR A 1 77 ? -3.634 -8.275 10.219 1.00 96.25 77 THR A C 1
ATOM 555 O O . THR A 1 77 ? -4.532 -8.791 9.549 1.00 96.25 77 THR A O 1
ATOM 558 N N . ALA A 1 78 ? -2.613 -7.626 9.658 1.00 96.12 78 ALA A N 1
ATOM 559 C CA . ALA A 1 78 ? -2.366 -7.581 8.224 1.00 96.12 78 ALA A CA 1
ATOM 560 C C . ALA A 1 78 ? -2.089 -9.010 7.711 1.00 96.12 78 ALA A C 1
ATOM 562 O O . ALA A 1 78 ? -1.066 -9.612 8.063 1.00 96.12 78 ALA A O 1
ATOM 563 N N . PRO A 1 79 ? -2.988 -9.590 6.896 1.00 97.12 79 PRO A N 1
ATOM 564 C CA . PRO A 1 79 ? -2.921 -11.002 6.558 1.00 97.12 79 PRO A CA 1
ATOM 565 C C . PRO A 1 79 ? -1.902 -11.264 5.450 1.00 97.12 79 PRO A C 1
ATOM 567 O O . PRO A 1 79 ? -1.954 -10.622 4.409 1.00 97.12 79 PRO A O 1
ATOM 570 N N . LEU A 1 80 ? -1.060 -12.294 5.599 1.00 97.12 80 LEU A N 1
ATOM 571 C CA . LEU A 1 80 ? -0.057 -12.672 4.584 1.00 97.12 80 LEU A CA 1
ATOM 572 C C . LEU A 1 80 ? 0.991 -11.570 4.314 1.00 97.12 80 LEU A C 1
ATOM 574 O O . LEU A 1 80 ? 1.510 -11.471 3.200 1.00 97.12 80 LEU A O 1
ATOM 578 N N . ALA A 1 81 ? 1.276 -10.729 5.313 1.00 95.25 81 ALA A N 1
ATOM 579 C CA . ALA A 1 81 ? 2.186 -9.589 5.192 1.00 95.25 81 ALA A CA 1
ATOM 580 C C . ALA A 1 81 ? 3.607 -9.970 4.739 1.00 95.25 81 ALA A C 1
ATOM 582 O O . ALA A 1 81 ? 4.241 -9.237 3.982 1.00 95.25 81 ALA A O 1
ATOM 583 N N . ASP A 1 82 ? 4.067 -11.166 5.110 1.00 95.31 82 ASP A N 1
ATOM 584 C CA . ASP A 1 82 ? 5.339 -11.766 4.695 1.00 95.31 82 ASP A CA 1
ATOM 585 C C . ASP A 1 82 ? 5.478 -11.921 3.169 1.00 95.31 82 ASP A C 1
ATOM 587 O O . ASP A 1 82 ? 6.587 -12.001 2.642 1.00 95.31 82 ASP A O 1
ATOM 591 N N . ARG A 1 83 ? 4.359 -11.930 2.435 1.00 96.50 83 ARG A N 1
ATOM 592 C CA . ARG A 1 83 ? 4.323 -12.114 0.977 1.00 96.50 83 ARG A CA 1
ATOM 593 C C . ARG A 1 83 ? 4.205 -10.813 0.192 1.00 96.50 83 ARG A C 1
ATOM 595 O O . ARG A 1 83 ? 4.356 -10.851 -1.028 1.00 96.50 83 ARG A O 1
ATOM 602 N N . TYR A 1 84 ? 3.919 -9.682 0.844 1.00 95.69 84 TYR A N 1
A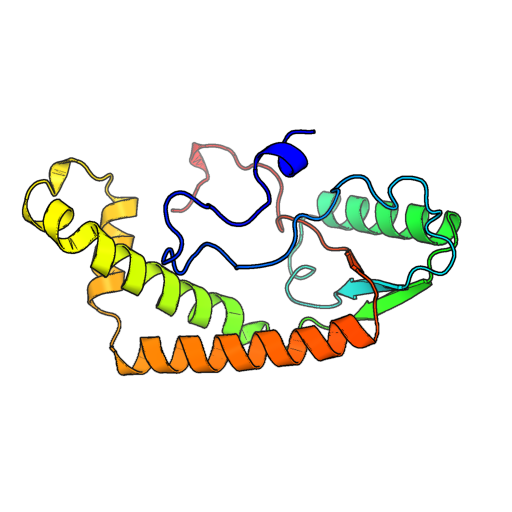TOM 603 C CA . TYR A 1 84 ? 3.575 -8.437 0.146 1.00 95.69 84 TYR A CA 1
ATOM 604 C C . TYR A 1 84 ? 4.711 -7.960 -0.751 1.00 95.69 84 TYR A C 1
ATOM 606 O O . TYR A 1 84 ? 4.519 -7.848 -1.959 1.00 95.69 84 TYR A O 1
ATOM 614 N N . LYS A 1 85 ? 5.907 -7.773 -0.179 1.00 95.00 85 LYS A N 1
ATOM 615 C CA . LYS A 1 85 ? 7.067 -7.246 -0.909 1.00 95.00 85 LYS A CA 1
ATOM 616 C C . LYS A 1 85 ? 7.476 -8.153 -2.069 1.00 95.00 85 LYS A C 1
ATOM 618 O O . LYS A 1 85 ? 7.729 -7.666 -3.162 1.00 95.00 85 LYS A O 1
ATOM 623 N N . ALA A 1 86 ? 7.495 -9.469 -1.855 1.00 96.31 86 ALA A N 1
ATOM 624 C CA . ALA A 1 86 ? 7.850 -10.425 -2.902 1.00 96.31 86 ALA A CA 1
ATOM 625 C C . ALA A 1 86 ? 6.845 -10.402 -4.067 1.00 96.31 86 ALA A C 1
ATOM 627 O O . ALA A 1 86 ? 7.252 -10.343 -5.225 1.00 96.31 86 ALA A O 1
ATOM 628 N N . ALA A 1 87 ? 5.539 -10.407 -3.773 1.00 98.06 87 ALA A N 1
ATOM 629 C CA . ALA A 1 87 ? 4.507 -10.349 -4.805 1.00 98.06 87 ALA A CA 1
ATOM 630 C C . ALA A 1 87 ? 4.506 -9.001 -5.544 1.00 98.06 87 ALA A C 1
ATOM 632 O O . ALA A 1 87 ? 4.385 -8.972 -6.766 1.00 98.06 87 ALA A O 1
ATOM 633 N N . GLU A 1 88 ? 4.660 -7.896 -4.812 1.00 97.75 88 GLU A N 1
ATOM 634 C CA . GLU A 1 88 ? 4.751 -6.547 -5.367 1.00 97.75 88 GLU A CA 1
ATOM 635 C C . GLU A 1 88 ? 5.946 -6.412 -6.310 1.00 97.75 88 GLU A C 1
ATOM 637 O O . GLU A 1 88 ? 5.757 -6.040 -7.462 1.00 97.75 88 GLU A O 1
ATOM 642 N N . TRP A 1 89 ? 7.154 -6.761 -5.860 1.00 97.31 89 TRP A N 1
ATOM 643 C CA . TRP A 1 89 ? 8.371 -6.629 -6.664 1.00 97.31 89 TRP A CA 1
ATOM 644 C C . TRP A 1 89 ? 8.335 -7.530 -7.895 1.00 97.31 89 TRP A C 1
ATOM 646 O O . TRP A 1 89 ? 8.701 -7.090 -8.983 1.00 97.31 89 TRP A O 1
ATOM 656 N N . ALA A 1 90 ? 7.844 -8.765 -7.752 1.00 98.12 90 ALA A N 1
ATOM 657 C CA . ALA A 1 90 ? 7.728 -9.683 -8.875 1.00 98.12 90 ALA A CA 1
ATOM 658 C C . ALA A 1 90 ? 6.798 -9.137 -9.973 1.00 98.12 90 ALA A C 1
ATOM 660 O O . ALA A 1 90 ? 7.131 -9.215 -11.153 1.00 98.12 90 ALA A O 1
ATOM 661 N N . ILE A 1 91 ? 5.653 -8.559 -9.596 1.00 98.31 91 ILE A N 1
ATOM 662 C CA . ILE A 1 91 ? 4.701 -7.947 -10.536 1.00 98.31 91 ILE A CA 1
ATOM 663 C C . ILE A 1 91 ? 5.279 -6.649 -11.106 1.00 98.31 91 ILE A C 1
ATOM 665 O O . ILE A 1 91 ? 5.415 -6.521 -12.318 1.00 98.31 91 ILE A O 1
ATOM 669 N N . MET A 1 92 ? 5.653 -5.710 -10.235 1.00 97.88 92 MET A N 1
ATOM 670 C CA . MET A 1 92 ? 6.085 -4.364 -10.605 1.00 97.88 92 MET A CA 1
ATOM 671 C C . MET A 1 92 ? 7.300 -4.394 -11.531 1.00 97.88 92 MET A C 1
ATOM 673 O O . MET A 1 92 ? 7.258 -3.789 -12.598 1.00 97.88 92 MET A O 1
ATOM 677 N N . LEU A 1 93 ? 8.370 -5.099 -11.149 1.00 98.06 93 LEU A N 1
ATOM 678 C CA . LEU A 1 93 ? 9.619 -5.075 -11.908 1.00 98.06 93 LEU A CA 1
ATOM 679 C C . LEU A 1 93 ? 9.463 -5.777 -13.256 1.00 98.0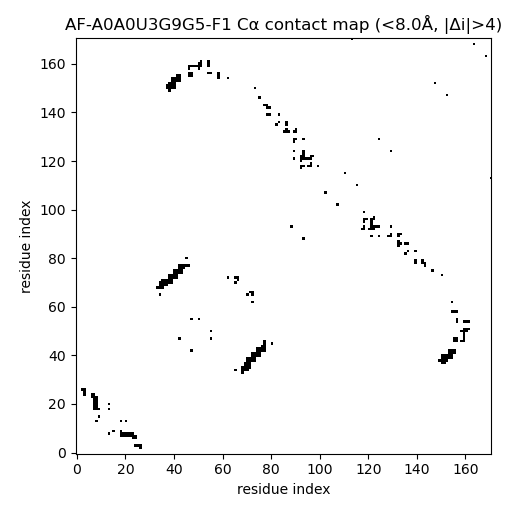6 93 LEU A C 1
ATOM 681 O O . LEU A 1 93 ? 9.882 -5.231 -14.269 1.00 98.06 93 LEU A O 1
ATOM 685 N N . SER A 1 94 ? 8.815 -6.945 -13.301 1.00 98.19 94 SER A N 1
ATOM 686 C CA . SER A 1 94 ? 8.634 -7.665 -14.571 1.00 98.19 94 SER A CA 1
ATOM 687 C C . SER A 1 94 ? 7.751 -6.898 -15.563 1.00 98.19 94 SER A C 1
ATOM 689 O O . SER A 1 94 ? 8.060 -6.860 -16.756 1.00 98.19 94 SER A O 1
ATOM 691 N N . GLU A 1 95 ? 6.684 -6.246 -15.091 1.00 97.50 95 GLU A N 1
ATOM 692 C CA . GLU A 1 95 ? 5.808 -5.427 -15.935 1.00 97.50 95 GLU A CA 1
ATOM 693 C C . GLU A 1 95 ? 6.497 -4.123 -16.370 1.00 97.50 95 GLU A C 1
ATOM 695 O O . GLU A 1 95 ? 6.413 -3.756 -17.545 1.00 97.50 95 GLU A O 1
ATOM 700 N N . ALA A 1 96 ? 7.244 -3.464 -15.475 1.00 97.56 96 ALA A N 1
ATOM 701 C CA . ALA A 1 96 ? 8.025 -2.272 -15.805 1.00 97.56 96 ALA A CA 1
ATOM 702 C C . ALA A 1 96 ? 9.100 -2.573 -16.861 1.00 97.56 96 ALA A C 1
ATOM 704 O O . ALA A 1 96 ? 9.197 -1.859 -17.861 1.00 97.56 96 ALA A O 1
ATOM 705 N N . SER A 1 97 ? 9.857 -3.661 -16.703 1.00 97.62 97 SER A N 1
ATOM 706 C CA . SER A 1 97 ? 10.847 -4.096 -17.694 1.00 97.62 97 SER A CA 1
ATOM 707 C C . SER A 1 97 ? 10.200 -4.415 -19.032 1.00 97.62 97 SER A C 1
ATOM 709 O O . SER A 1 97 ? 10.668 -3.947 -20.068 1.00 97.62 97 SER A O 1
ATOM 711 N N . ALA A 1 98 ? 9.076 -5.141 -19.032 1.00 97.00 98 ALA A N 1
ATOM 712 C CA . ALA A 1 98 ? 8.345 -5.433 -20.259 1.00 97.00 98 ALA A CA 1
ATOM 713 C C . ALA A 1 98 ? 7.877 -4.157 -20.982 1.00 97.00 98 ALA A C 1
ATOM 715 O O . ALA A 1 98 ? 7.975 -4.099 -22.208 1.00 97.00 98 ALA A O 1
ATOM 716 N N . HIS A 1 99 ? 7.419 -3.144 -20.239 1.00 96.38 99 HIS A N 1
ATOM 717 C CA . HIS A 1 99 ? 7.003 -1.852 -20.785 1.00 96.38 99 HIS A CA 1
ATOM 718 C C . HIS A 1 99 ? 8.183 -1.047 -21.356 1.00 96.38 99 HIS A C 1
ATOM 720 O O . HIS A 1 99 ? 8.083 -0.485 -22.445 1.00 96.38 99 HIS A O 1
ATOM 726 N N . HIS A 1 100 ? 9.320 -1.020 -20.657 1.00 97.44 100 HIS A N 1
ATOM 727 C CA . HIS A 1 100 ? 10.483 -0.203 -21.023 1.00 97.44 100 HIS A CA 1
ATOM 728 C C . HIS A 1 100 ? 11.507 -0.902 -21.928 1.00 97.44 100 HIS A C 1
ATOM 730 O O . HIS A 1 100 ? 12.482 -0.274 -22.341 1.00 97.44 100 HIS A O 1
ATOM 736 N N . ARG A 1 101 ? 11.302 -2.177 -22.276 1.00 96.31 101 ARG A N 1
ATOM 737 C CA . ARG A 1 101 ? 12.277 -3.024 -22.983 1.00 96.31 101 ARG A CA 1
ATOM 738 C C . ARG A 1 101 ? 12.860 -2.409 -24.255 1.00 96.31 101 ARG A C 1
ATOM 740 O O . ARG A 1 101 ? 14.051 -2.557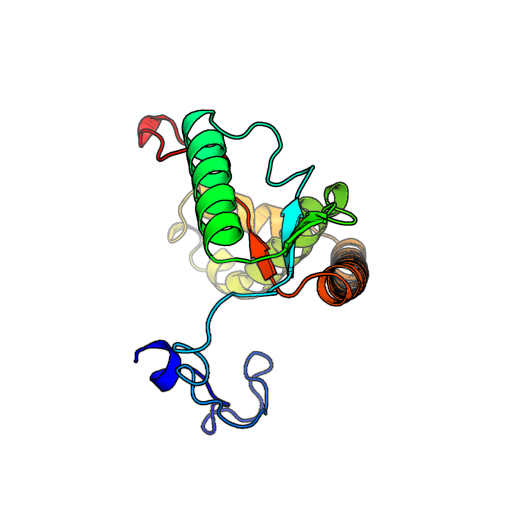 -24.520 1.00 96.31 101 ARG A O 1
ATOM 747 N N . GLU A 1 102 ? 12.038 -1.760 -25.075 1.00 96.88 102 GLU A N 1
ATOM 748 C CA . GLU A 1 102 ? 12.508 -1.147 -26.324 1.00 96.88 102 GLU A CA 1
ATOM 749 C C . GLU A 1 102 ? 13.385 0.081 -26.059 1.00 96.88 102 GLU A C 1
ATOM 751 O O . GLU A 1 102 ? 14.479 0.197 -26.620 1.00 96.88 102 GLU A O 1
ATOM 756 N N . THR A 1 103 ? 12.953 0.960 -25.155 1.00 96.81 103 THR A N 1
ATOM 757 C CA . THR A 1 103 ? 13.730 2.134 -24.737 1.00 96.81 103 THR A CA 1
ATOM 758 C C . THR A 1 103 ? 15.037 1.710 -24.083 1.00 96.81 103 THR A C 1
ATOM 760 O O . THR A 1 103 ? 16.086 2.244 -24.417 1.00 96.81 103 THR A O 1
ATOM 763 N N . MET A 1 104 ? 15.011 0.677 -23.239 1.00 95.94 104 MET A N 1
ATOM 764 C CA . MET A 1 104 ? 16.208 0.122 -22.609 1.00 95.94 104 MET A CA 1
ATOM 765 C C . MET A 1 104 ? 17.242 -0.388 -23.622 1.00 95.94 104 MET A C 1
ATOM 767 O O . MET A 1 104 ? 18.439 -0.292 -23.376 1.00 95.94 104 MET A O 1
ATOM 771 N N . ARG A 1 105 ? 16.802 -0.896 -24.781 1.00 94.81 105 ARG A N 1
ATOM 772 C CA . ARG A 1 105 ? 17.696 -1.363 -25.856 1.00 94.81 105 ARG A CA 1
ATOM 773 C C . ARG A 1 105 ? 18.219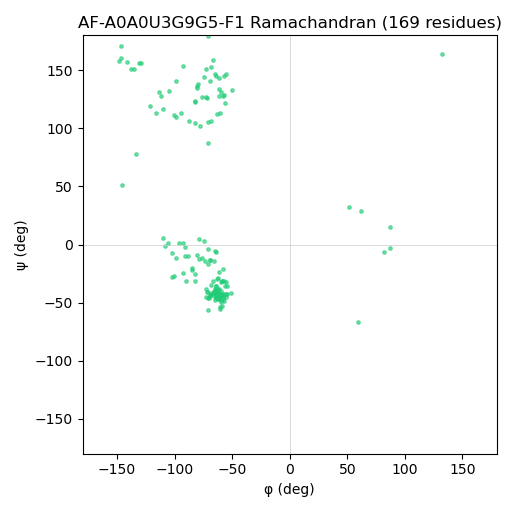 -0.245 -26.752 1.00 94.81 105 ARG A C 1
ATOM 775 O O . ARG A 1 105 ? 19.295 -0.395 -27.320 1.00 94.81 105 ARG A O 1
ATOM 782 N N . SER A 1 106 ? 17.436 0.813 -26.942 1.00 97.00 106 SER A N 1
ATOM 783 C CA . SER A 1 106 ? 17.725 1.866 -27.925 1.00 97.00 106 SER A CA 1
ATOM 784 C C . SER A 1 106 ? 18.332 3.129 -27.315 1.00 97.00 106 SER A C 1
ATOM 786 O O . SER A 1 106 ? 19.067 3.822 -28.008 1.00 97.00 106 SER A O 1
ATOM 788 N N . HIS A 1 107 ? 18.036 3.405 -26.044 1.00 96.06 107 HIS A N 1
ATOM 789 C CA . HIS A 1 107 ? 18.378 4.638 -25.333 1.00 96.06 107 HIS A CA 1
ATOM 790 C C . HIS A 1 107 ? 18.684 4.345 -23.853 1.00 96.06 107 HIS A C 1
ATOM 792 O O . HIS A 1 107 ? 18.102 4.926 -22.932 1.00 96.06 107 HIS A O 1
ATOM 798 N N . TYR A 1 108 ? 19.568 3.372 -23.624 1.00 94.38 108 TYR A N 1
ATOM 799 C CA . TYR A 1 108 ? 19.970 2.891 -22.297 1.00 94.38 108 TYR A CA 1
ATOM 800 C C . TYR A 1 108 ? 20.474 4.027 -21.387 1.00 94.38 108 TYR A C 1
ATOM 802 O O . TYR A 1 108 ? 20.217 4.044 -20.186 1.00 94.38 108 TYR A O 1
ATOM 810 N N . GLU A 1 109 ? 21.164 5.001 -21.971 1.00 96.50 109 GLU A N 1
ATOM 811 C CA . GLU A 1 109 ? 21.773 6.159 -21.320 1.00 96.50 109 GLU A CA 1
ATOM 812 C C . GLU A 1 109 ? 20.781 7.195 -20.776 1.00 96.50 109 GLU A C 1
ATOM 814 O O . GLU A 1 109 ? 21.183 8.057 -19.997 1.00 96.50 109 GLU A O 1
ATOM 819 N N . LEU A 1 110 ? 19.499 7.126 -21.158 1.00 96.25 110 LEU A N 1
ATOM 820 C CA . LEU A 1 110 ? 18.471 8.038 -20.643 1.00 96.25 110 LEU A CA 1
ATOM 821 C C . LEU A 1 110 ? 18.016 7.692 -19.219 1.00 96.25 110 LEU A C 1
ATOM 823 O O . LEU A 1 110 ? 17.330 8.495 -18.587 1.00 96.25 110 LEU A O 1
ATOM 827 N N . TYR A 1 111 ? 18.386 6.517 -18.711 1.00 96.31 111 TYR A N 1
ATOM 828 C CA . TYR A 1 111 ? 18.017 6.059 -17.378 1.00 96.31 111 TYR A CA 1
ATOM 829 C C . TYR A 1 111 ? 19.146 6.285 -16.364 1.00 96.31 111 TYR A C 1
ATOM 831 O O . TYR A 1 111 ? 20.328 6.048 -16.632 1.00 96.31 111 TYR A O 1
ATOM 839 N N . THR A 1 112 ? 18.774 6.687 -15.152 1.00 96.19 112 THR A N 1
ATOM 840 C CA . THR A 1 112 ? 19.680 6.711 -13.997 1.00 96.19 112 THR A CA 1
ATOM 841 C C . THR A 1 112 ? 20.086 5.286 -13.598 1.00 96.19 112 THR A C 1
ATOM 843 O O . THR A 1 112 ? 19.446 4.311 -13.998 1.00 96.19 112 THR A O 1
ATOM 846 N N . ASP A 1 113 ? 21.203 5.138 -12.881 1.00 94.56 113 ASP A N 1
ATOM 847 C CA . ASP A 1 113 ? 21.772 3.816 -12.558 1.00 94.56 113 ASP A CA 1
ATOM 848 C C . ASP A 1 113 ? 20.820 2.942 -11.722 1.00 94.56 113 ASP A C 1
ATOM 850 O O . ASP A 1 113 ? 20.703 1.743 -11.963 1.00 94.56 113 ASP A O 1
ATOM 854 N N . ASP A 1 114 ? 20.094 3.549 -10.786 1.00 92.31 114 ASP A N 1
ATOM 855 C CA . ASP A 1 114 ? 19.106 2.901 -9.917 1.00 92.31 114 ASP A CA 1
ATOM 856 C C . ASP A 1 114 ? 17.905 2.346 -10.694 1.00 92.31 114 ASP A C 1
ATOM 858 O O . ASP A 1 114 ? 17.532 1.182 -10.544 1.00 92.31 114 ASP A O 1
ATOM 862 N N . VAL A 1 115 ? 17.329 3.154 -11.586 1.00 94.94 115 VAL A N 1
ATOM 863 C CA . VAL A 1 115 ? 16.206 2.730 -12.427 1.00 94.94 115 VAL A CA 1
ATOM 864 C C . VAL A 1 115 ? 16.643 1.610 -13.368 1.00 94.94 115 VAL A C 1
ATOM 866 O O . VAL A 1 115 ? 15.906 0.639 -13.542 1.00 94.94 115 VAL A O 1
ATOM 869 N N . ARG A 1 116 ? 17.855 1.693 -13.934 1.00 95.62 116 ARG A N 1
ATOM 870 C CA . ARG A 1 116 ? 18.410 0.612 -14.763 1.00 95.62 116 ARG A CA 1
ATOM 871 C C . ARG A 1 116 ? 18.539 -0.684 -13.987 1.00 95.62 116 ARG A C 1
ATOM 873 O O . ARG A 1 116 ? 18.060 -1.701 -14.473 1.00 95.62 116 ARG A O 1
ATOM 880 N N . ALA A 1 117 ? 19.097 -0.640 -12.779 1.00 95.06 117 ALA A N 1
ATOM 881 C CA . ALA A 1 117 ? 19.240 -1.829 -11.948 1.00 95.06 117 ALA A CA 1
ATOM 882 C C . ALA A 1 117 ? 17.887 -2.530 -11.724 1.00 95.06 117 ALA A C 1
ATOM 884 O O . ALA A 1 117 ? 17.784 -3.744 -11.904 1.00 95.06 117 ALA A O 1
ATOM 885 N N . PHE A 1 118 ? 16.824 -1.778 -11.418 1.00 96.12 118 PHE A N 1
ATOM 886 C CA . PHE A 1 118 ? 15.482 -2.348 -11.254 1.00 96.12 118 PHE A CA 1
ATOM 887 C C . PHE A 1 118 ? 14.915 -2.956 -12.542 1.00 96.12 118 PHE A C 1
ATOM 889 O O . PHE A 1 118 ? 14.365 -4.061 -12.506 1.00 96.12 118 PHE A O 1
ATOM 896 N N . LEU A 1 119 ? 15.064 -2.273 -13.680 1.00 97.25 119 LEU A N 1
ATOM 897 C CA . LEU A 1 119 ? 14.583 -2.774 -14.971 1.00 97.25 119 LEU A CA 1
ATOM 898 C C . LEU A 1 119 ? 15.376 -4.004 -15.444 1.00 97.25 119 LEU A C 1
ATOM 900 O O . LEU A 1 119 ? 14.801 -4.927 -16.019 1.00 97.25 119 LEU A O 1
ATOM 904 N N . GLU A 1 120 ? 16.674 -4.075 -15.166 1.00 96.31 120 GLU A N 1
ATOM 905 C CA . GLU A 1 120 ? 17.491 -5.255 -15.458 1.00 96.31 120 GLU A CA 1
ATOM 906 C C . GLU A 1 120 ? 17.097 -6.446 -14.579 1.00 96.31 120 GLU A C 1
ATOM 908 O O . GLU A 1 120 ? 16.916 -7.550 -15.095 1.00 96.31 120 GLU A O 1
ATOM 913 N N . VAL A 1 121 ? 16.876 -6.231 -13.275 1.00 96.88 121 VAL A N 1
ATOM 914 C CA . VAL A 1 121 ? 16.347 -7.273 -12.379 1.00 96.88 121 VAL A CA 1
ATOM 915 C C . VAL A 1 121 ? 15.006 -7.795 -12.895 1.00 96.88 121 VAL A C 1
ATOM 917 O O . VAL A 1 121 ? 14.795 -9.009 -12.923 1.00 96.88 121 VAL A O 1
ATOM 920 N N . GLY A 1 122 ? 14.114 -6.916 -13.354 1.00 97.25 122 GLY A N 1
ATOM 921 C CA . GLY A 1 122 ? 12.806 -7.327 -13.856 1.00 97.25 122 GLY A CA 1
ATOM 922 C C . GLY A 1 122 ? 12.850 -8.242 -15.089 1.00 97.25 122 GLY A C 1
ATOM 923 O O . GLY A 1 122 ? 11.989 -9.112 -15.216 1.00 97.25 122 GLY A O 1
ATOM 924 N N . GLU A 1 123 ? 13.880 -8.147 -15.942 1.00 96.38 123 GLU A N 1
ATOM 925 C CA . GLU A 1 123 ? 14.089 -9.069 -17.080 1.00 96.38 123 GLU A CA 1
ATOM 926 C C . GLU A 1 123 ? 14.511 -10.484 -16.637 1.00 96.38 123 GLU A C 1
ATOM 928 O O . GLU A 1 123 ? 14.411 -11.437 -17.412 1.00 96.38 123 GLU A O 1
ATOM 933 N N . THR A 1 124 ? 14.972 -10.644 -15.391 1.00 97.12 124 THR A N 1
ATOM 934 C CA . THR A 1 124 ? 15.383 -11.945 -14.830 1.00 97.12 124 THR A CA 1
ATOM 935 C C . THR A 1 124 ? 14.256 -12.699 -14.124 1.00 97.12 124 THR A C 1
ATOM 937 O O . THR A 1 124 ? 14.412 -13.880 -13.810 1.00 97.12 124 THR A O 1
ATOM 940 N N . ILE A 1 125 ? 13.110 -12.050 -13.898 1.00 98.12 125 ILE A N 1
ATOM 941 C CA . ILE A 1 125 ? 11.947 -12.665 -13.253 1.00 98.12 125 ILE A CA 1
ATOM 942 C C . ILE A 1 125 ? 11.303 -13.664 -14.217 1.00 98.12 125 ILE A C 1
ATOM 944 O O . ILE A 1 125 ? 10.926 -13.323 -15.340 1.00 98.12 125 ILE A O 1
ATOM 948 N N . LEU A 1 126 ? 11.130 -14.911 -13.775 1.00 98.19 126 LEU A N 1
ATOM 949 C CA . LEU A 1 126 ? 10.532 -15.943 -14.613 1.00 98.19 126 LEU A CA 1
ATOM 950 C C . LEU A 1 126 ? 9.025 -15.724 -14.773 1.00 98.19 126 LEU A C 1
ATOM 952 O O . LEU A 1 126 ? 8.327 -15.276 -13.864 1.00 98.19 126 LEU A O 1
ATOM 956 N N . ALA A 1 127 ? 8.485 -16.170 -15.909 1.00 97.88 127 ALA A N 1
ATOM 957 C CA . ALA A 1 127 ? 7.041 -16.169 -16.138 1.00 97.88 127 ALA A CA 1
ATOM 958 C C . ALA A 1 127 ? 6.275 -16.950 -15.051 1.00 97.88 127 ALA A C 1
ATOM 960 O O . ALA A 1 127 ? 5.178 -16.551 -14.665 1.00 97.88 127 ALA A O 1
ATOM 961 N N . ALA A 1 128 ? 6.853 -18.044 -14.538 1.00 98.19 128 ALA A N 1
ATOM 962 C CA . ALA A 1 128 ? 6.268 -18.813 -13.440 1.00 98.19 128 ALA A CA 1
ATOM 963 C C . ALA A 1 128 ? 6.160 -17.978 -12.152 1.00 98.19 128 ALA A C 1
ATOM 965 O O . ALA A 1 128 ? 5.089 -17.949 -11.548 1.00 98.19 128 ALA A O 1
ATOM 966 N N . ASP A 1 129 ? 7.212 -17.234 -11.802 1.00 98.12 129 ASP A N 1
ATOM 967 C CA . ASP A 1 129 ? 7.244 -16.381 -10.610 1.00 98.12 129 ASP A CA 1
ATOM 968 C C . ASP A 1 129 ? 6.261 -15.214 -10.734 1.00 98.12 129 ASP A C 1
ATOM 970 O O . ASP A 1 129 ? 5.522 -14.923 -9.796 1.00 98.12 129 ASP A O 1
ATOM 974 N N . HIS A 1 130 ? 6.169 -14.592 -11.913 1.00 98.19 130 HIS A N 1
ATOM 975 C CA . HIS A 1 130 ? 5.172 -13.556 -12.194 1.00 98.19 130 HIS A CA 1
ATOM 976 C C . HIS A 1 130 ? 3.730 -14.089 -12.053 1.00 98.19 130 HIS A C 1
ATOM 978 O O . HIS A 1 130 ? 2.872 -13.462 -11.423 1.00 98.19 130 HIS A O 1
ATOM 984 N N . ILE A 1 131 ? 3.447 -15.280 -12.596 1.00 98.44 131 ILE A N 1
ATOM 985 C CA . ILE A 1 131 ? 2.135 -15.934 -12.462 1.00 98.44 131 ILE A CA 1
ATOM 986 C C . ILE A 1 131 ? 1.833 -16.244 -10.992 1.00 98.44 131 ILE A C 1
ATOM 988 O O . ILE A 1 131 ? 0.711 -16.009 -10.524 1.00 98.44 131 ILE A O 1
ATOM 992 N N . ASP A 1 132 ? 2.812 -16.765 -10.255 1.00 98.25 132 ASP A N 1
ATOM 993 C CA . ASP A 1 132 ? 2.669 -17.051 -8.833 1.00 98.25 132 ASP A CA 1
ATOM 994 C C . ASP A 1 132 ? 2.472 -15.771 -8.023 1.00 98.25 132 ASP A C 1
ATOM 996 O O . ASP A 1 132 ? 1.612 -15.744 -7.142 1.00 98.25 132 ASP A O 1
ATOM 1000 N N . ALA A 1 133 ? 3.144 -14.674 -8.355 1.00 98.31 133 ALA A N 1
ATOM 1001 C CA . ALA A 1 133 ? 2.936 -13.380 -7.717 1.00 98.31 133 ALA A CA 1
ATOM 1002 C C . ALA A 1 133 ? 1.487 -12.886 -7.876 1.00 98.31 133 ALA A C 1
ATOM 1004 O O . ALA A 1 133 ? 0.852 -12.494 -6.893 1.00 98.31 133 ALA A O 1
ATOM 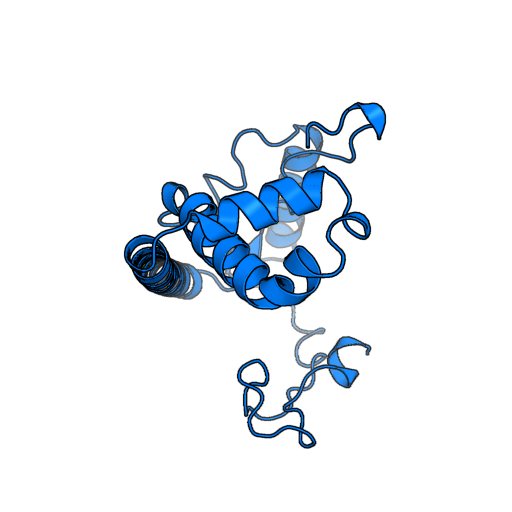1005 N N . HIS 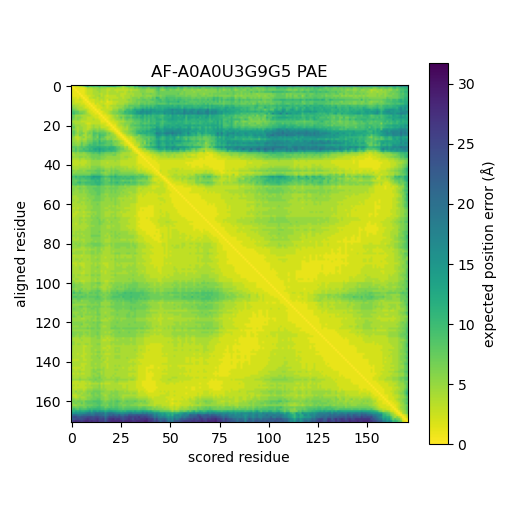A 1 134 ? 0.885 -13.014 -9.064 1.00 98.38 134 HIS A N 1
ATOM 1006 C CA . HIS A 1 134 ? -0.539 -12.699 -9.264 1.00 98.38 134 HIS A CA 1
ATOM 1007 C C . HIS A 1 134 ? -1.481 -13.657 -8.514 1.00 98.38 134 HIS A C 1
ATOM 1009 O O . HIS A 1 134 ? -2.556 -13.253 -8.054 1.00 98.38 134 HIS A O 1
ATOM 1015 N N . ARG A 1 135 ? -1.104 -14.930 -8.326 1.00 98.31 135 ARG A N 1
ATOM 1016 C CA . ARG A 1 135 ? -1.841 -15.853 -7.435 1.00 98.31 135 ARG A CA 1
ATOM 1017 C C . ARG A 1 135 ? -1.783 -15.374 -5.984 1.00 98.31 135 ARG A C 1
ATOM 1019 O O . ARG A 1 135 ? -2.833 -15.316 -5.341 1.00 98.31 135 ARG A O 1
ATOM 1026 N N . HIS A 1 136 ? -0.612 -14.968 -5.499 1.00 98.00 136 HIS A N 1
ATOM 1027 C CA . HIS A 1 136 ? -0.444 -14.396 -4.164 1.00 98.00 136 HIS A CA 1
ATOM 1028 C C . HIS A 1 136 ? -1.244 -13.101 -4.000 1.00 98.00 136 HIS A C 1
ATOM 1030 O O . HIS A 1 136 ? -1.993 -12.978 -3.034 1.00 98.00 136 HIS A O 1
ATOM 1036 N N . ARG A 1 137 ? -1.209 -12.187 -4.979 1.00 98.12 137 ARG A N 1
ATOM 1037 C CA . ARG A 1 137 ? -2.021 -10.957 -4.983 1.00 98.12 137 ARG A CA 1
ATOM 1038 C C . ARG A 1 137 ? -3.513 -11.250 -4.811 1.00 98.12 137 ARG A C 1
ATOM 1040 O O . ARG A 1 137 ? -4.185 -10.573 -4.034 1.00 98.12 137 ARG A O 1
ATOM 1047 N N . ARG A 1 138 ? -4.043 -12.280 -5.485 1.00 98.25 138 ARG A N 1
ATOM 1048 C CA . ARG A 1 138 ? -5.446 -12.709 -5.311 1.00 98.25 138 ARG A CA 1
ATOM 1049 C C . ARG A 1 138 ? -5.728 -13.228 -3.899 1.00 98.25 138 ARG A C 1
ATOM 1051 O O . ARG A 1 138 ? -6.767 -12.888 -3.340 1.00 98.25 138 ARG A O 1
ATOM 1058 N N . GLN A 1 139 ? -4.819 -14.011 -3.317 1.00 98.31 139 GLN A N 1
ATOM 1059 C CA . GLN A 1 139 ? -4.950 -14.502 -1.938 1.00 98.31 139 GLN A CA 1
ATOM 1060 C C . GLN A 1 139 ? -4.905 -13.358 -0.918 1.00 98.31 139 GLN A C 1
ATOM 1062 O O . GLN A 1 139 ? -5.754 -13.308 -0.032 1.00 98.31 139 GLN A O 1
ATOM 1067 N N . ILE A 1 140 ? -3.965 -12.421 -1.081 1.00 98.19 140 ILE A N 1
ATOM 1068 C CA . ILE A 1 140 ? -3.823 -11.220 -0.248 1.00 98.19 140 ILE A CA 1
ATOM 1069 C C . ILE A 1 140 ? -5.102 -10.382 -0.321 1.00 98.19 140 ILE A C 1
ATOM 1071 O O . ILE A 1 140 ? -5.682 -10.060 0.713 1.00 98.19 140 ILE A O 1
ATOM 1075 N N . LYS A 1 141 ? -5.611 -10.109 -1.531 1.00 98.06 141 LYS A N 1
ATOM 1076 C CA . LYS A 1 141 ? -6.874 -9.381 -1.726 1.00 98.06 141 LYS A CA 1
ATOM 1077 C C . LYS A 1 141 ? -8.044 -10.068 -1.019 1.00 98.06 141 LYS A C 1
ATOM 1079 O O . LYS A 1 141 ? -8.782 -9.409 -0.295 1.00 98.06 141 LYS A O 1
ATOM 1084 N N . ALA A 1 142 ? -8.203 -11.379 -1.197 1.00 98.38 142 ALA A N 1
ATOM 1085 C CA . ALA A 1 142 ? -9.277 -12.134 -0.551 1.00 98.38 142 ALA A CA 1
ATOM 1086 C C . ALA A 1 142 ? -9.151 -12.136 0.983 1.00 98.38 142 ALA A C 1
ATOM 1088 O O . ALA A 1 142 ? -10.153 -12.088 1.693 1.00 98.38 142 ALA A O 1
ATOM 1089 N N . ALA A 1 143 ? -7.927 -12.175 1.513 1.00 98.06 143 ALA A N 1
ATOM 1090 C CA . ALA A 1 143 ? -7.697 -12.103 2.948 1.00 98.06 143 ALA A CA 1
ATOM 1091 C C . ALA A 1 143 ? -8.035 -10.717 3.513 1.00 98.06 143 ALA A C 1
ATOM 1093 O O . ALA A 1 143 ? -8.749 -10.637 4.510 1.00 98.06 143 ALA A O 1
ATOM 1094 N N . TRP A 1 144 ? -7.632 -9.643 2.832 1.00 97.94 144 TRP A N 1
ATOM 1095 C CA . TRP A 1 144 ? -8.026 -8.282 3.197 1.00 97.94 144 TRP A CA 1
ATOM 1096 C C . TRP A 1 144 ? -9.531 -8.051 3.118 1.00 97.94 144 TRP A C 1
ATOM 1098 O O . TRP A 1 144 ? -10.081 -7.402 3.996 1.00 97.94 144 TRP A O 1
ATOM 1108 N N . GLN A 1 145 ? -10.224 -8.619 2.129 1.00 98.12 145 GLN A N 1
ATOM 1109 C CA . GLN A 1 145 ? -11.688 -8.542 2.056 1.00 98.12 145 GLN A CA 1
ATOM 1110 C C . GLN A 1 145 ? -12.375 -9.146 3.289 1.00 98.12 145 GLN A C 1
ATOM 1112 O O . GLN A 1 145 ? -13.431 -8.664 3.686 1.00 98.12 145 GLN A O 1
ATOM 1117 N N . ARG A 1 146 ? -11.779 -10.170 3.917 1.00 97.88 146 ARG A N 1
ATOM 1118 C CA . ARG A 1 146 ? -12.282 -10.717 5.187 1.00 97.88 146 ARG A CA 1
ATOM 1119 C C . ARG A 1 146 ? -12.041 -9.751 6.343 1.00 97.88 146 ARG A C 1
ATOM 1121 O O . ARG A 1 146 ? -12.984 -9.461 7.067 1.00 97.88 146 ARG A O 1
ATOM 1128 N N . VAL A 1 147 ? -10.842 -9.180 6.456 1.00 97.62 147 VAL A N 1
ATOM 1129 C CA . VAL A 1 147 ? -10.545 -8.151 7.473 1.00 97.62 147 VAL A CA 1
ATOM 1130 C C . VAL A 1 147 ? -11.493 -6.952 7.334 1.00 97.62 147 VAL A C 1
ATOM 1132 O O . VAL A 1 147 ? -12.129 -6.548 8.300 1.00 97.62 147 VAL A O 1
ATOM 1135 N N . LEU A 1 148 ? -11.689 -6.448 6.114 1.00 97.94 148 LEU A N 1
ATOM 1136 C CA . LEU A 1 148 ? -12.600 -5.337 5.802 1.00 97.94 148 LEU A CA 1
ATOM 1137 C C . LEU A 1 148 ? -14.094 -5.699 5.921 1.00 97.94 148 LEU A C 1
ATOM 1139 O O . LEU A 1 148 ? -14.953 -4.843 5.745 1.00 97.94 148 LEU A O 1
ATOM 1143 N N . SER A 1 149 ? -14.438 -6.956 6.214 1.00 97.44 149 SER A N 1
ATOM 1144 C CA . SER A 1 149 ? -15.801 -7.303 6.640 1.00 97.44 149 SER A CA 1
ATOM 1145 C C . SER A 1 149 ? -16.010 -7.046 8.140 1.00 97.44 149 SER A C 1
ATOM 1147 O O . SER A 1 149 ? -17.126 -6.764 8.587 1.00 97.44 149 SER A O 1
ATOM 1149 N N . GLU A 1 150 ? -14.926 -7.068 8.919 1.00 97.25 150 GLU A N 1
ATOM 1150 C CA . GLU A 1 150 ? -14.911 -6.876 10.371 1.00 97.25 150 GLU A CA 1
ATOM 1151 C C . GLU A 1 150 ? -14.676 -5.416 10.774 1.00 97.25 150 GLU A C 1
ATOM 1153 O O . GLU A 1 150 ? -15.150 -4.996 11.833 1.00 97.25 150 GLU A O 1
ATOM 1158 N N . VAL A 1 151 ? -14.035 -4.628 9.908 1.00 98.31 151 VAL A N 1
ATOM 1159 C CA . VAL A 1 151 ? -13.783 -3.192 10.096 1.00 98.31 151 VAL A CA 1
ATOM 1160 C C . VAL A 1 151 ? -14.215 -2.390 8.874 1.00 98.31 151 VAL A C 1
ATOM 1162 O O . VAL A 1 151 ? -14.270 -2.924 7.774 1.00 98.31 151 VAL A O 1
ATOM 1165 N N . ASP A 1 152 ? -14.511 -1.108 9.057 1.00 96.75 152 ASP A N 1
ATOM 1166 C CA . ASP A 1 152 ? -14.938 -0.223 7.967 1.00 96.75 152 ASP A CA 1
ATOM 1167 C C . ASP A 1 152 ? -13.742 0.476 7.306 1.00 96.75 152 ASP A C 1
ATOM 1169 O O . ASP A 1 152 ? -13.750 0.749 6.107 1.00 96.75 152 ASP A O 1
ATOM 1173 N N . VAL A 1 153 ? -12.694 0.745 8.088 1.00 96.06 153 VAL A N 1
ATOM 1174 C CA . VAL A 1 153 ? -11.441 1.370 7.649 1.00 96.06 153 VAL A CA 1
ATOM 1175 C C . VAL A 1 153 ? -10.266 0.813 8.447 1.00 96.06 153 VAL A C 1
ATOM 1177 O O . VAL A 1 153 ? -10.451 0.294 9.547 1.00 96.06 153 VAL A O 1
ATOM 1180 N N . VAL A 1 154 ? -9.053 0.958 7.915 1.00 96.88 154 VAL A N 1
ATOM 1181 C CA . VAL A 1 154 ? -7.804 0.638 8.618 1.00 96.88 154 VAL A CA 1
ATOM 1182 C C . VAL A 1 154 ? -7.029 1.928 8.853 1.00 96.88 154 VAL A C 1
ATOM 1184 O O . VAL A 1 154 ? -6.856 2.723 7.931 1.00 96.88 154 VAL A O 1
ATOM 1187 N N . LEU A 1 155 ? -6.566 2.126 10.082 1.00 95.94 155 LEU A N 1
ATOM 1188 C CA . LEU A 1 155 ? -5.736 3.249 10.490 1.00 95.94 155 LEU A CA 1
ATOM 1189 C C . LEU A 1 155 ? -4.324 2.734 10.776 1.00 95.94 155 LEU A C 1
ATOM 1191 O O . LEU A 1 155 ? -4.116 1.926 11.677 1.00 95.94 155 LEU A O 1
ATOM 1195 N N . ALA A 1 156 ? -3.364 3.202 9.984 1.00 93.75 156 ALA A N 1
ATOM 1196 C CA . ALA A 1 156 ? -1.965 2.796 10.023 1.00 93.75 156 ALA A CA 1
ATOM 1197 C C . ALA A 1 156 ? -1.067 3.981 9.623 1.00 93.75 156 ALA A C 1
ATOM 1199 O O . ALA A 1 156 ? -1.549 4.901 8.951 1.00 93.75 156 ALA A O 1
ATOM 1200 N N . PRO A 1 157 ? 0.219 3.989 10.010 1.00 92.94 157 PRO A N 1
ATOM 1201 C CA . PRO A 1 157 ? 1.163 4.971 9.489 1.00 92.94 157 PRO A CA 1
ATOM 1202 C C . PRO A 1 157 ? 1.370 4.777 7.979 1.00 92.94 157 PRO A C 1
ATOM 1204 O O . PRO A 1 157 ? 1.341 3.657 7.470 1.00 92.94 157 PRO A O 1
ATOM 1207 N N . THR A 1 158 ? 1.603 5.875 7.256 1.00 92.25 158 THR A N 1
ATOM 1208 C CA . THR A 1 158 ? 1.873 5.832 5.808 1.00 92.25 158 THR A CA 1
ATOM 1209 C C . THR A 1 158 ? 3.266 5.280 5.499 1.00 92.25 158 THR A C 1
ATOM 1211 O O . THR A 1 158 ? 3.444 4.552 4.528 1.00 92.25 158 THR A O 1
ATOM 1214 N N . THR A 1 159 ? 4.256 5.635 6.319 1.00 92.50 159 THR A N 1
ATOM 1215 C CA . THR A 1 159 ? 5.650 5.181 6.229 1.00 92.50 159 THR A CA 1
ATOM 1216 C C . THR A 1 159 ? 6.161 4.857 7.633 1.00 92.50 159 THR A C 1
ATOM 1218 O O . THR A 1 159 ? 5.705 5.479 8.596 1.00 92.50 159 THR A O 1
ATOM 1221 N N . PRO A 1 160 ? 7.116 3.922 7.786 1.00 90.44 160 PRO A N 1
ATOM 1222 C CA . PRO A 1 160 ? 7.635 3.554 9.103 1.00 90.44 160 PRO A CA 1
ATOM 1223 C C . PRO A 1 160 ? 8.560 4.623 9.697 1.00 90.44 160 PRO A C 1
ATOM 1225 O O . PRO A 1 160 ? 8.862 4.580 10.879 1.00 90.44 160 PRO A O 1
ATOM 1228 N N . MET A 1 161 ? 9.023 5.589 8.903 1.00 91.06 161 MET A N 1
ATOM 1229 C CA . MET A 1 161 ? 10.007 6.585 9.323 1.00 91.06 161 MET A CA 1
ATOM 1230 C C . MET A 1 161 ? 9.695 7.975 8.747 1.00 91.06 161 MET A C 1
ATOM 1232 O O . MET A 1 161 ? 8.999 8.064 7.724 1.00 91.06 161 MET A O 1
ATOM 1236 N N . PRO A 1 162 ? 10.189 9.057 9.384 1.00 90.88 162 PRO A N 1
ATOM 1237 C CA . PRO A 1 162 ? 10.088 10.412 8.853 1.00 90.88 162 PRO A CA 1
ATOM 1238 C C . PRO A 1 162 ? 11.011 10.617 7.641 1.00 90.88 162 PRO A C 1
ATOM 1240 O O . PRO A 1 162 ? 11.750 9.725 7.228 1.00 90.88 162 PRO A O 1
ATOM 1243 N N . ALA A 1 163 ? 10.977 11.822 7.071 1.00 92.12 163 ALA A N 1
ATOM 1244 C CA . ALA A 1 163 ? 11.881 12.200 5.993 1.00 92.12 163 ALA A CA 1
ATOM 1245 C C . ALA A 1 163 ? 13.351 12.036 6.416 1.00 92.12 163 ALA A C 1
ATOM 1247 O O . ALA A 1 163 ? 13.771 12.553 7.453 1.00 92.12 163 ALA A O 1
ATOM 1248 N N . VAL A 1 164 ? 14.125 11.336 5.587 1.00 89.25 164 VAL A N 1
ATOM 1249 C CA . VAL A 1 164 ? 15.567 11.152 5.778 1.00 89.25 164 VAL A CA 1
ATOM 1250 C C . VAL A 1 164 ? 16.362 12.232 5.032 1.00 89.25 164 VAL A C 1
ATOM 1252 O O . VAL A 1 164 ? 15.874 12.769 4.032 1.00 89.25 164 VAL A O 1
ATOM 1255 N N . PRO A 1 165 ? 17.585 12.567 5.483 1.00 91.25 165 PRO A N 1
ATOM 1256 C CA . PRO A 1 165 ? 18.508 13.392 4.710 1.00 91.25 165 PRO A CA 1
ATOM 1257 C C . PRO A 1 165 ? 18.773 12.805 3.317 1.00 91.25 165 PRO A C 1
ATOM 1259 O O . PRO A 1 165 ? 18.804 11.587 3.144 1.00 91.25 165 PRO A O 1
ATOM 1262 N N . ALA A 1 166 ? 18.984 13.671 2.325 1.00 84.81 166 ALA A N 1
ATOM 1263 C CA . ALA A 1 166 ? 19.135 13.256 0.928 1.00 84.81 166 ALA A CA 1
ATOM 1264 C C . ALA A 1 166 ? 20.362 12.356 0.681 1.00 84.81 166 ALA A C 1
ATOM 1266 O O . ALA A 1 166 ? 20.336 11.506 -0.200 1.00 84.81 166 ALA A O 1
ATOM 1267 N N . ASP A 1 167 ? 21.420 12.522 1.470 1.00 84.44 167 ASP A N 1
ATOM 1268 C CA . ASP A 1 167 ? 22.638 11.706 1.454 1.00 84.44 167 ASP A CA 1
ATOM 1269 C C . ASP A 1 167 ? 22.498 10.373 2.212 1.00 84.44 167 ASP A C 1
ATOM 1271 O O . ASP A 1 167 ? 23.375 9.518 2.118 1.00 84.44 167 ASP A O 1
ATOM 1275 N N . GLY A 1 168 ? 21.398 10.181 2.948 1.00 65.50 168 GLY A N 1
ATOM 1276 C CA . GLY A 1 168 ? 21.094 8.971 3.715 1.00 65.50 168 GLY A CA 1
ATOM 1277 C C . GLY A 1 168 ? 20.189 7.964 2.999 1.00 65.50 168 GLY A C 1
ATOM 1278 O O . GLY A 1 168 ? 19.851 6.938 3.590 1.00 65.50 168 GLY A O 1
ATOM 1279 N N . LEU A 1 169 ? 19.772 8.237 1.757 1.00 60.12 169 LEU A N 1
ATOM 1280 C CA . LEU A 1 169 ? 19.009 7.288 0.945 1.00 60.12 169 LEU A CA 1
ATOM 1281 C C . LEU A 1 169 ? 19.924 6.141 0.500 1.00 60.12 169 LEU A C 1
ATOM 1283 O O . LEU A 1 169 ? 20.751 6.297 -0.395 1.00 60.12 169 LEU A O 1
ATOM 1287 N N . ILE A 1 170 ? 19.763 4.976 1.127 1.00 56.34 170 ILE A N 1
ATOM 1288 C CA . ILE A 1 170 ? 20.260 3.722 0.563 1.00 56.34 170 ILE A CA 1
ATOM 1289 C C . ILE A 1 170 ? 19.251 3.328 -0.516 1.00 56.34 170 ILE A C 1
ATOM 1291 O O . ILE A 1 170 ? 18.143 2.897 -0.190 1.00 56.34 170 ILE A O 1
ATOM 1295 N N . VAL A 1 171 ? 19.614 3.571 -1.775 1.00 50.88 171 VAL A N 1
ATOM 1296 C CA . VAL A 1 171 ? 18.880 3.084 -2.951 1.00 50.88 171 VAL A CA 1
ATOM 1297 C C . VAL A 1 171 ? 19.224 1.619 -3.187 1.00 50.88 171 VAL A C 1
ATOM 1299 O O . VAL A 1 171 ? 20.428 1.284 -3.085 1.00 50.88 171 VAL A O 1
#

Radius of gyration: 20.41 Å; Cα contacts (8 Å, |Δi|>4): 174; chains: 1; bounding box: 44×37×50 Å

Sequence (171 aa):
MVLTALAGHDPRDPRDPASVDRPDEESTTGLAVAVQGLRVGVPDNYVTDDVDPQGAAAVAGAVEVYREAGARIVPVTAPLADRYKAAEWAIMLSEASAHHRETMRSHYELYTDDVRAFLEVGETILAADHIDAHRHRRQIKAAWQRVLSEVDVVLAPTTPMPAVPADGLIV